Protein AF-A0A951RZ56-F1 (afdb_monomer)

Radius of gyration: 14.54 Å; Cα contacts (8 Å, |Δi|>4): 177; chains: 1; bounding box: 34×22×38 Å

Sequence (106 aa):
MRFDDSYSNAFTLEDAIKPSGFRENIAIGNSGKLLSIEKRAMPVAAEVFQLYSNGYTKETYLFNIDLVGLSGKSLYLDDAYTGSSTQLEAGEAVYTFSVNNDPASK

Structure (mmCIF, N/CA/C/O backbone):
data_AF-A0A951RZ56-F1
#
_entry.id   AF-A0A951RZ56-F1
#
loop_
_atom_site.group_PDB
_atom_site.id
_atom_site.type_symbol
_atom_site.label_atom_id
_atom_site.label_alt_id
_atom_site.label_comp_id
_atom_site.label_asym_id
_atom_site.label_entity_id
_atom_site.label_seq_id
_atom_site.pdbx_PDB_ins_code
_atom_site.Cartn_x
_atom_site.Cartn_y
_atom_site.Cartn_z
_atom_site.occupancy
_atom_site.B_iso_or_equiv
_atom_site.auth_seq_id
_atom_site.auth_comp_id
_atom_site.auth_asym_id
_atom_si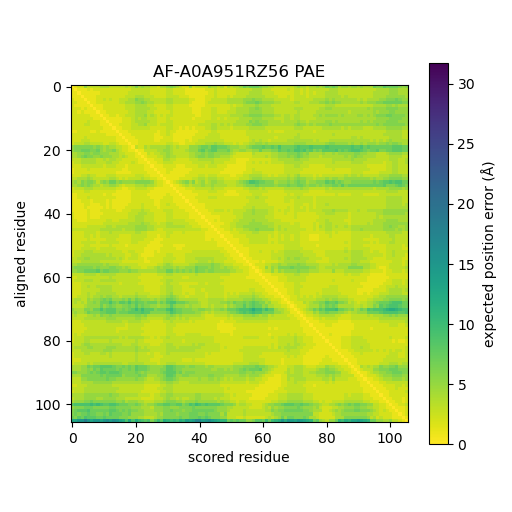te.auth_atom_id
_atom_site.pdbx_PDB_model_num
ATOM 1 N N . MET A 1 1 ? 4.288 3.363 -3.973 1.00 92.56 1 MET A N 1
ATOM 2 C CA . MET A 1 1 ? 5.228 2.499 -4.722 1.00 92.56 1 MET A CA 1
ATOM 3 C C . MET A 1 1 ? 5.498 3.143 -6.070 1.00 92.56 1 MET A C 1
ATOM 5 O O . MET A 1 1 ? 4.625 3.859 -6.547 1.00 92.56 1 MET A O 1
ATOM 9 N N . ARG A 1 2 ? 6.686 2.971 -6.651 1.00 94.25 2 ARG A N 1
ATOM 10 C CA . ARG A 1 2 ? 7.018 3.486 -7.987 1.00 94.25 2 ARG A CA 1
ATOM 11 C C . ARG A 1 2 ? 7.566 2.354 -8.841 1.00 94.25 2 ARG A C 1
ATOM 13 O O . ARG A 1 2 ? 8.412 1.599 -8.367 1.00 94.25 2 ARG A O 1
ATOM 20 N N . PHE A 1 3 ? 7.087 2.273 -10.073 1.00 93.19 3 PHE A N 1
ATOM 21 C CA . PHE A 1 3 ? 7.417 1.200 -10.998 1.00 93.19 3 PHE A CA 1
ATOM 22 C C . PHE A 1 3 ? 8.166 1.744 -12.208 1.00 93.19 3 PHE A C 1
ATOM 24 O O . PHE A 1 3 ? 7.774 2.777 -12.748 1.00 93.19 3 PHE A O 1
ATOM 31 N N . ASP A 1 4 ? 9.224 1.047 -12.607 1.00 93.38 4 ASP A N 1
ATOM 32 C CA . ASP A 1 4 ? 9.967 1.283 -13.847 1.00 93.38 4 ASP A CA 1
ATOM 33 C C . ASP A 1 4 ? 10.789 0.030 -14.178 1.00 93.38 4 ASP A C 1
ATOM 35 O O . ASP A 1 4 ? 11.329 -0.592 -13.266 1.00 93.38 4 ASP A O 1
ATOM 39 N N . ASP A 1 5 ? 10.924 -0.343 -15.452 1.00 92.81 5 ASP A N 1
ATOM 40 C CA . ASP A 1 5 ? 11.701 -1.527 -15.859 1.00 92.81 5 ASP A CA 1
ATOM 41 C C . ASP A 1 5 ? 13.191 -1.448 -15.466 1.00 92.81 5 ASP A C 1
ATOM 43 O O . ASP A 1 5 ? 13.861 -2.476 -15.374 1.00 92.81 5 ASP A O 1
ATOM 47 N N . SER A 1 6 ? 13.719 -0.243 -15.219 1.00 95.31 6 SER A N 1
ATOM 48 C CA . SER A 1 6 ? 15.100 -0.015 -14.770 1.00 95.31 6 SER A CA 1
ATOM 49 C C . SER A 1 6 ? 15.306 -0.131 -13.255 1.00 95.31 6 SER A C 1
ATOM 51 O O . SER A 1 6 ? 16.451 -0.152 -12.794 1.00 95.31 6 SER A O 1
ATOM 53 N N . TYR A 1 7 ? 14.232 -0.198 -12.466 1.00 96.19 7 TYR A N 1
ATOM 54 C CA . TYR A 1 7 ? 14.321 -0.303 -11.011 1.00 96.19 7 TYR A CA 1
ATOM 55 C C . TYR A 1 7 ? 14.593 -1.738 -10.542 1.00 96.19 7 TYR A C 1
ATOM 57 O O . TYR A 1 7 ? 14.395 -2.718 -11.257 1.00 96.19 7 TYR A O 1
ATOM 65 N N . SER A 1 8 ? 15.063 -1.862 -9.301 1.00 94.00 8 SER A N 1
ATOM 66 C CA . SER A 1 8 ? 15.435 -3.138 -8.686 1.00 94.00 8 SER A CA 1
ATOM 67 C C . SER A 1 8 ? 14.362 -3.617 -7.715 1.00 94.00 8 SER A C 1
ATOM 69 O O . SER A 1 8 ? 13.825 -2.826 -6.955 1.00 94.00 8 SER A O 1
ATOM 71 N N . ASN A 1 9 ? 14.098 -4.924 -7.673 1.00 92.81 9 ASN A N 1
ATOM 72 C CA . ASN A 1 9 ? 13.242 -5.516 -6.633 1.00 92.81 9 ASN A CA 1
ATOM 73 C C . ASN A 1 9 ? 13.994 -5.752 -5.306 1.00 92.81 9 ASN A C 1
ATOM 75 O O . ASN A 1 9 ? 13.382 -6.113 -4.299 1.00 92.81 9 ASN A O 1
ATOM 79 N N . ALA A 1 10 ? 15.323 -5.594 -5.299 1.00 93.00 10 ALA A N 1
ATOM 80 C CA . ALA A 1 10 ? 16.125 -5.636 -4.081 1.00 93.00 10 ALA A CA 1
ATOM 81 C C . ALA A 1 10 ? 16.066 -4.290 -3.350 1.00 93.00 10 ALA A C 1
ATOM 83 O O . ALA A 1 10 ? 15.914 -3.252 -3.980 1.00 93.00 10 ALA A O 1
ATOM 84 N N . PHE A 1 11 ? 16.285 -4.302 -2.034 1.00 93.19 11 PHE A N 1
ATOM 85 C CA . PHE A 1 11 ? 16.417 -3.066 -1.263 1.00 93.19 11 PHE A CA 1
ATOM 86 C C . PHE A 1 11 ? 17.650 -2.268 -1.711 1.00 93.19 11 PHE A C 1
ATOM 88 O O . PHE A 1 11 ? 18.776 -2.773 -1.653 1.00 93.19 11 PHE A O 1
ATOM 95 N N . THR A 1 12 ? 17.445 -1.016 -2.114 1.00 93.75 12 THR A N 1
ATOM 96 C CA . THR A 1 12 ? 18.493 -0.103 -2.585 1.00 93.75 12 THR A CA 1
ATOM 97 C C . THR A 1 12 ? 18.477 1.229 -1.833 1.00 93.75 12 THR A C 1
ATOM 99 O O . THR A 1 12 ? 17.612 1.499 -1.004 1.00 93.75 12 THR A O 1
ATOM 102 N N . LEU A 1 13 ? 19.443 2.101 -2.141 1.00 94.31 13 LEU A N 1
ATOM 103 C CA . LEU A 1 13 ? 19.471 3.476 -1.629 1.00 94.31 13 LEU A CA 1
ATOM 104 C C . LEU A 1 13 ? 18.359 4.365 -2.209 1.00 94.31 13 LEU A C 1
ATOM 106 O O . LEU A 1 13 ? 18.184 5.490 -1.749 1.00 94.31 13 LEU A O 1
ATOM 110 N N . GLU A 1 14 ? 17.632 3.892 -3.224 1.00 95.50 14 GLU A N 1
ATOM 111 C CA . GLU A 1 14 ? 16.508 4.623 -3.806 1.00 95.50 14 GLU A CA 1
ATOM 112 C C . GLU A 1 14 ? 15.177 4.359 -3.089 1.00 95.50 14 GLU A C 1
ATOM 114 O O . GLU A 1 14 ? 14.191 5.057 -3.350 1.00 95.50 14 GLU A O 1
ATOM 119 N N . ASP A 1 15 ? 15.166 3.382 -2.180 1.00 96.94 15 ASP A N 1
ATOM 120 C CA . ASP A 1 15 ? 14.052 3.094 -1.289 1.00 96.94 15 ASP A CA 1
ATOM 121 C C . ASP A 1 15 ? 14.118 3.966 -0.033 1.00 96.94 15 ASP A C 1
ATOM 123 O O . ASP A 1 15 ? 15.187 4.363 0.438 1.00 96.94 15 ASP A O 1
ATOM 127 N N . ALA A 1 16 ? 12.957 4.235 0.561 1.00 97.44 16 ALA A N 1
ATOM 128 C CA . ALA A 1 16 ? 12.856 4.989 1.802 1.00 97.44 16 ALA A CA 1
ATOM 129 C C . ALA A 1 16 ? 12.284 4.111 2.914 1.00 97.44 16 ALA A C 1
ATOM 131 O O . ALA A 1 16 ? 11.149 3.638 2.828 1.00 97.44 16 ALA A O 1
ATOM 132 N N . ILE A 1 17 ? 13.052 3.936 3.993 1.00 96.81 17 ILE A N 1
ATOM 133 C CA . ILE A 1 17 ? 12.569 3.299 5.223 1.00 96.81 17 ILE A CA 1
ATOM 134 C C . ILE A 1 17 ? 11.430 4.137 5.805 1.00 96.81 17 ILE A C 1
ATOM 136 O O . ILE A 1 17 ? 11.542 5.360 5.918 1.00 96.81 17 ILE A O 1
ATOM 140 N N . LYS A 1 18 ? 10.346 3.472 6.214 1.00 96.38 18 LYS A N 1
ATOM 141 C CA . LYS A 1 18 ? 9.217 4.115 6.885 1.00 96.38 18 LYS A CA 1
ATOM 142 C C . LYS A 1 18 ? 9.694 4.751 8.199 1.00 96.38 18 LYS A C 1
ATOM 144 O O . LYS A 1 18 ? 10.119 4.020 9.096 1.00 96.38 18 LYS A O 1
ATOM 149 N N . PRO A 1 19 ? 9.570 6.078 8.375 1.00 93.50 19 PRO A N 1
ATOM 150 C CA . PRO A 1 19 ? 9.858 6.693 9.662 1.00 93.50 19 PRO A CA 1
ATOM 151 C C . PRO A 1 19 ? 8.790 6.300 10.688 1.00 93.50 19 PRO A C 1
ATOM 153 O O . PRO A 1 19 ? 7.608 6.142 10.352 1.00 93.50 19 PRO A O 1
ATOM 156 N N . SER A 1 20 ? 9.212 6.142 11.938 1.00 88.69 20 SER A N 1
ATOM 157 C CA . SER A 1 20 ? 8.339 5.847 13.074 1.00 88.69 20 SER A CA 1
ATOM 158 C C . SER A 1 20 ? 7.750 7.127 13.684 1.00 88.69 20 SER A C 1
ATOM 160 O O . SER A 1 20 ? 8.130 8.238 13.321 1.00 88.69 20 SER A O 1
ATOM 162 N N . GLY A 1 21 ? 6.804 6.967 14.615 1.00 89.56 21 GLY A N 1
ATOM 163 C CA . GLY A 1 21 ? 6.276 8.069 15.431 1.00 89.56 21 GLY A CA 1
ATOM 164 C C . GLY A 1 21 ? 4.976 8.705 14.933 1.00 89.56 21 GLY A C 1
ATOM 165 O O . GLY A 1 21 ? 4.468 9.616 15.582 1.00 89.56 21 GLY A O 1
ATOM 166 N N . PHE A 1 22 ? 4.403 8.221 13.830 1.00 91.88 22 PHE A N 1
ATOM 167 C CA . PHE A 1 22 ? 3.053 8.613 13.422 1.00 91.88 22 PHE A CA 1
ATOM 168 C C . PHE A 1 22 ? 2.013 7.796 14.183 1.00 91.88 22 PHE A C 1
ATOM 170 O O . PHE A 1 22 ? 2.254 6.629 14.502 1.00 91.88 22 PHE A O 1
ATOM 177 N N . ARG A 1 23 ? 0.863 8.418 14.464 1.00 92.31 23 ARG A N 1
ATOM 178 C CA . ARG A 1 23 ? -0.268 7.752 15.125 1.00 92.31 23 ARG A CA 1
ATOM 179 C C . ARG A 1 23 ? -0.785 6.616 14.254 1.00 92.31 23 ARG A C 1
ATOM 181 O O . ARG A 1 23 ? -0.752 5.478 14.690 1.00 92.31 23 ARG A O 1
ATOM 188 N N . GLU A 1 24 ? -1.147 6.936 13.019 1.00 93.31 24 GLU A N 1
ATOM 189 C CA . GLU A 1 24 ? -1.547 5.981 11.989 1.00 93.31 24 GLU A CA 1
ATOM 190 C C . GLU A 1 24 ? -0.376 5.758 11.037 1.00 93.31 24 GLU A C 1
ATOM 192 O O . GLU A 1 24 ? 0.332 6.699 10.660 1.00 93.31 24 GLU A O 1
ATOM 197 N N . ASN A 1 25 ? -0.142 4.507 10.659 1.00 94.00 25 ASN A N 1
ATOM 198 C CA . ASN A 1 25 ? 0.939 4.156 9.756 1.00 94.00 25 ASN A CA 1
ATOM 199 C C . ASN A 1 25 ? 0.427 3.272 8.635 1.00 94.00 25 ASN A C 1
ATOM 201 O O . ASN A 1 25 ? -0.324 2.333 8.867 1.00 94.00 25 ASN A O 1
ATOM 205 N N . ILE A 1 26 ? 0.959 3.531 7.447 1.00 94.25 26 ILE A N 1
ATOM 206 C CA . ILE A 1 26 ? 0.965 2.609 6.322 1.00 94.25 26 ILE A CA 1
ATOM 207 C C . ILE A 1 26 ? 2.400 2.486 5.810 1.00 94.25 26 ILE A C 1
ATOM 209 O O . ILE A 1 26 ? 3.166 3.458 5.822 1.00 94.25 26 ILE A O 1
ATOM 213 N N . ALA A 1 27 ? 2.789 1.282 5.424 1.00 96.44 27 ALA A N 1
ATOM 214 C CA . ALA A 1 27 ? 4.096 0.973 4.877 1.00 96.44 27 ALA A CA 1
ATOM 215 C C . ALA A 1 27 ? 4.000 -0.197 3.901 1.00 96.44 27 ALA A C 1
ATOM 217 O O . ALA A 1 27 ? 3.080 -1.009 3.958 1.00 96.44 27 ALA A O 1
ATOM 218 N N . ILE A 1 28 ? 4.997 -0.298 3.038 1.00 96.50 28 ILE A N 1
ATOM 219 C CA . ILE A 1 28 ? 5.188 -1.434 2.149 1.00 96.50 28 ILE A CA 1
ATOM 220 C C . ILE A 1 28 ? 6.135 -2.413 2.843 1.00 96.50 28 ILE A C 1
ATOM 222 O O . ILE A 1 28 ? 7.215 -2.022 3.295 1.00 96.50 28 ILE A O 1
ATOM 226 N N . GLY A 1 29 ? 5.723 -3.672 2.959 1.00 94.62 29 GLY A N 1
ATOM 227 C CA . GLY A 1 29 ? 6.541 -4.753 3.487 1.00 94.62 29 GLY A CA 1
ATOM 228 C C . GLY A 1 29 ? 7.373 -5.392 2.381 1.00 94.62 29 GLY A C 1
ATOM 229 O O . GLY A 1 29 ? 6.824 -6.060 1.510 1.00 94.62 29 GLY A O 1
ATOM 230 N N . ASN A 1 30 ? 8.697 -5.245 2.441 1.00 90.81 30 ASN A N 1
ATOM 231 C CA . ASN A 1 30 ? 9.617 -5.938 1.536 1.00 90.81 30 ASN A CA 1
ATOM 232 C C . ASN A 1 30 ? 10.832 -6.461 2.318 1.00 90.81 30 ASN A C 1
ATOM 234 O O . ASN A 1 30 ? 11.519 -5.701 3.000 1.00 90.81 30 ASN A O 1
ATOM 238 N N . SER A 1 31 ? 11.099 -7.770 2.226 1.00 85.25 31 SER A N 1
ATOM 239 C CA . SER A 1 31 ? 12.317 -8.411 2.751 1.00 85.25 31 SER A CA 1
ATOM 240 C C . SER A 1 31 ? 12.615 -8.087 4.226 1.00 85.25 31 SER A C 1
ATOM 242 O O . SER A 1 31 ? 13.748 -7.789 4.607 1.00 85.25 31 SER A O 1
ATOM 244 N N . GLY A 1 32 ? 11.574 -8.098 5.066 1.00 89.44 32 GLY A N 1
ATOM 245 C CA . GLY A 1 32 ? 11.673 -7.788 6.499 1.00 89.44 32 GLY A CA 1
ATOM 246 C C . GLY A 1 32 ? 11.827 -6.298 6.831 1.00 89.44 32 GLY A C 1
ATOM 247 O O . GLY A 1 32 ? 12.089 -5.956 7.983 1.00 89.44 32 GLY A O 1
ATOM 248 N N . LYS A 1 33 ? 11.674 -5.404 5.848 1.00 94.25 33 LYS A N 1
ATOM 24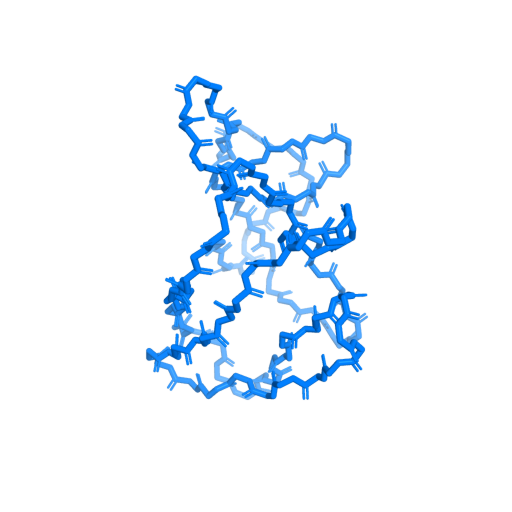9 C CA . LYS A 1 33 ? 11.697 -3.947 6.023 1.00 94.25 33 LYS A CA 1
ATOM 250 C C . LYS A 1 33 ? 10.311 -3.352 5.807 1.00 94.25 33 LYS A C 1
ATOM 252 O O . LYS A 1 33 ? 9.518 -3.871 5.025 1.00 94.25 33 LYS A O 1
ATOM 257 N N . LEU A 1 34 ? 10.063 -2.233 6.484 1.00 96.69 34 LEU A N 1
ATOM 258 C CA . LEU A 1 34 ? 8.908 -1.371 6.253 1.00 96.69 34 LEU A CA 1
ATOM 259 C C . LEU A 1 34 ? 9.369 -0.123 5.501 1.00 96.69 34 LEU A C 1
ATOM 261 O O . LEU A 1 34 ? 10.234 0.610 5.989 1.00 96.69 34 LEU A O 1
ATOM 265 N N . LEU A 1 35 ? 8.797 0.111 4.325 1.00 97.50 35 LEU A N 1
ATOM 266 C CA . LEU A 1 35 ? 9.171 1.194 3.421 1.00 97.50 35 LEU A CA 1
ATOM 267 C C . LEU A 1 35 ? 8.031 2.211 3.292 1.00 97.50 35 LEU A C 1
ATOM 269 O O . LEU A 1 35 ? 6.864 1.834 3.205 1.00 97.50 35 LEU A O 1
ATOM 273 N N . SER A 1 36 ? 8.353 3.504 3.267 1.00 96.56 36 SER A N 1
ATOM 274 C CA . SER A 1 36 ? 7.417 4.559 2.846 1.00 96.56 36 SER A CA 1
ATOM 275 C C . SER A 1 36 ? 7.446 4.762 1.331 1.00 96.56 36 SER A C 1
ATOM 277 O O . SER A 1 36 ? 6.444 5.155 0.737 1.00 96.56 36 SER A O 1
ATOM 279 N N . ILE A 1 37 ? 8.585 4.473 0.699 1.00 96.69 37 ILE A N 1
ATOM 280 C CA . ILE A 1 37 ? 8.760 4.479 -0.751 1.00 96.69 37 ILE A CA 1
ATOM 281 C C . ILE A 1 37 ? 9.541 3.225 -1.120 1.00 96.69 37 ILE A C 1
ATOM 283 O O . ILE A 1 37 ? 10.629 3.000 -0.600 1.00 96.69 37 ILE A O 1
ATOM 287 N N . GLU A 1 38 ? 8.978 2.445 -2.031 1.00 97.12 38 GLU A N 1
ATOM 288 C CA . GLU A 1 38 ? 9.665 1.365 -2.730 1.00 97.12 38 GLU A CA 1
ATOM 289 C C . GLU A 1 38 ? 9.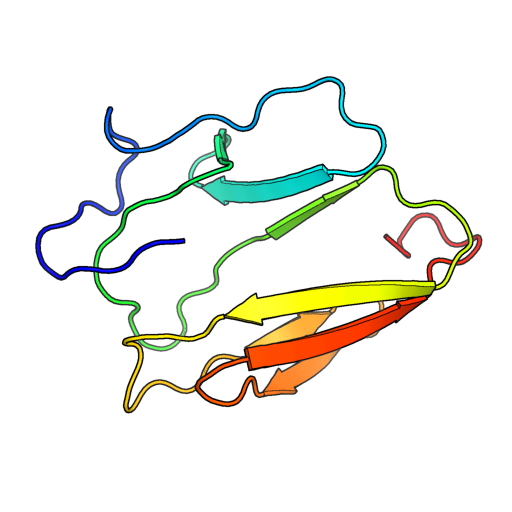704 1.728 -4.214 1.00 97.12 38 GLU A C 1
ATOM 291 O O . GLU A 1 38 ? 8.658 2.081 -4.788 1.00 97.12 38 GLU A O 1
ATOM 296 N N . LYS A 1 39 ? 10.896 1.667 -4.808 1.00 95.94 39 LYS A N 1
ATOM 297 C CA . LYS A 1 39 ? 11.089 1.724 -6.255 1.00 95.94 39 LYS A CA 1
ATOM 298 C C . LYS A 1 39 ? 11.451 0.340 -6.753 1.00 95.94 39 LYS A C 1
ATOM 300 O O . LYS A 1 39 ? 12.414 -0.244 -6.276 1.00 95.94 39 LYS A O 1
ATOM 305 N N . ARG A 1 40 ? 10.704 -0.169 -7.723 1.00 95.00 40 ARG A N 1
ATOM 306 C CA . ARG A 1 40 ? 10.853 -1.556 -8.159 1.00 95.00 40 ARG A CA 1
ATOM 307 C C . ARG A 1 40 ? 10.512 -1.764 -9.625 1.00 95.00 40 ARG A C 1
ATOM 309 O O . ARG A 1 40 ? 9.883 -0.901 -10.239 1.00 95.00 40 ARG A O 1
ATOM 316 N N . ALA A 1 41 ? 10.923 -2.910 -10.161 1.00 95.19 41 ALA A N 1
ATOM 317 C CA . ALA A 1 41 ? 10.593 -3.303 -11.524 1.00 95.19 41 ALA A CA 1
ATOM 318 C C . ALA A 1 41 ? 9.073 -3.410 -11.717 1.00 95.19 41 ALA A C 1
ATOM 320 O O . ALA A 1 41 ? 8.333 -3.591 -10.743 1.00 95.19 41 ALA A O 1
ATOM 321 N N . MET A 1 42 ? 8.610 -3.319 -12.969 1.00 94.19 42 MET A N 1
ATOM 322 C CA . MET A 1 42 ? 7.193 -3.485 -13.308 1.00 94.19 42 MET A CA 1
ATOM 323 C C . MET A 1 42 ? 6.616 -4.782 -12.715 1.00 94.19 42 MET A C 1
ATOM 325 O O . MET A 1 42 ? 7.288 -5.817 -12.730 1.00 94.19 42 MET A O 1
ATOM 329 N N . PRO A 1 43 ? 5.367 -4.751 -12.212 1.00 94.00 43 PRO A N 1
ATOM 330 C CA . PRO A 1 43 ? 4.782 -5.894 -11.531 1.00 94.00 43 PRO A CA 1
ATOM 331 C C . PRO A 1 43 ? 4.532 -7.046 -12.506 1.00 94.00 43 PRO A C 1
ATOM 333 O O . PRO A 1 43 ? 4.091 -6.839 -13.648 1.00 94.00 43 PRO A O 1
ATOM 336 N N . VAL A 1 44 ? 4.762 -8.271 -12.037 1.00 93.75 44 VAL A N 1
ATOM 337 C CA . VAL A 1 44 ? 4.470 -9.496 -12.795 1.00 93.75 44 VAL A CA 1
ATOM 338 C C . VAL A 1 44 ? 3.149 -10.126 -12.352 1.00 93.75 44 VAL A C 1
ATOM 340 O O . VAL A 1 44 ? 2.589 -9.795 -11.309 1.00 93.75 44 VAL A O 1
ATOM 343 N N . ALA A 1 45 ? 2.602 -11.021 -13.176 1.00 93.75 45 ALA A N 1
ATOM 344 C CA . ALA A 1 45 ? 1.350 -11.700 -12.853 1.00 93.75 45 ALA A CA 1
ATOM 345 C C . ALA A 1 45 ? 1.475 -12.514 -11.552 1.00 93.75 45 ALA A C 1
ATOM 347 O O . ALA A 1 45 ? 2.494 -13.165 -11.326 1.00 93.75 45 ALA A O 1
ATOM 348 N N . ALA A 1 46 ? 0.410 -12.495 -10.744 1.00 93.44 46 ALA A N 1
ATOM 349 C CA . ALA A 1 46 ? 0.315 -13.162 -9.440 1.00 93.44 46 ALA A C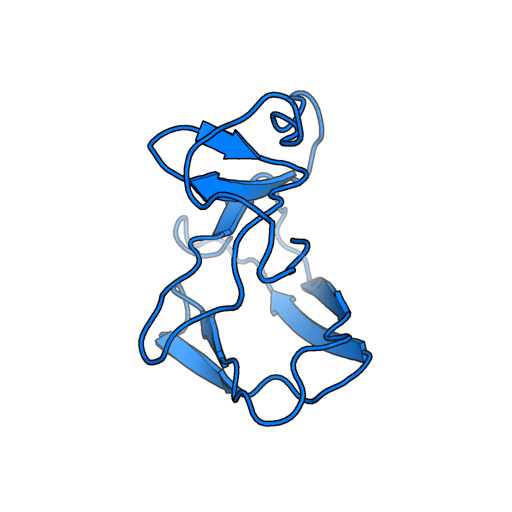A 1
ATOM 350 C C . ALA A 1 46 ? 1.324 -12.683 -8.374 1.00 93.44 46 ALA A C 1
ATOM 352 O O . ALA A 1 46 ? 1.516 -13.350 -7.358 1.00 93.44 46 ALA A O 1
ATOM 353 N N . GLU A 1 47 ? 1.953 -11.526 -8.580 1.00 94.94 47 GLU A N 1
ATOM 354 C CA . GLU A 1 47 ? 2.775 -10.891 -7.558 1.00 94.94 47 GLU A CA 1
ATOM 355 C C . GLU A 1 47 ? 1.915 -10.244 -6.464 1.00 94.94 47 GLU A C 1
ATOM 357 O O . GLU A 1 47 ? 0.900 -9.609 -6.752 1.00 94.94 47 GLU A O 1
ATOM 362 N N . VAL A 1 48 ? 2.341 -10.391 -5.205 1.00 94.19 48 VAL A N 1
ATOM 363 C CA . VAL A 1 48 ? 1.649 -9.846 -4.030 1.00 94.19 48 VAL A CA 1
ATOM 364 C C . VAL A 1 48 ? 2.520 -8.789 -3.363 1.00 94.19 48 VAL A C 1
ATOM 366 O O . VAL A 1 48 ? 3.669 -9.048 -3.001 1.00 94.19 48 VAL A O 1
ATOM 369 N N . PHE A 1 49 ? 1.945 -7.607 -3.148 1.00 93.88 49 PHE A N 1
ATOM 370 C CA . PHE A 1 49 ? 2.588 -6.499 -2.445 1.00 93.88 49 PHE A CA 1
ATOM 371 C C . PHE A 1 49 ? 2.026 -6.404 -1.032 1.00 93.88 49 PHE A C 1
ATOM 373 O O . PHE A 1 49 ? 0.906 -5.937 -0.829 1.00 93.88 49 PHE A O 1
ATOM 380 N N . GLN A 1 50 ? 2.799 -6.842 -0.038 1.00 94.50 50 GLN A N 1
ATOM 381 C CA . GLN A 1 50 ? 2.337 -6.782 1.342 1.00 94.50 50 GLN A CA 1
ATOM 382 C C . GLN A 1 50 ? 2.305 -5.330 1.824 1.00 94.50 50 GLN A C 1
ATOM 384 O O . GLN A 1 50 ? 3.335 -4.656 1.879 1.00 94.50 50 GLN A O 1
ATOM 389 N N . LEU A 1 51 ? 1.132 -4.870 2.247 1.00 95.00 51 LEU A N 1
ATOM 390 C CA . LEU A 1 51 ? 0.996 -3.629 2.998 1.00 95.00 51 LEU A CA 1
ATOM 391 C C . LEU A 1 51 ? 1.012 -3.933 4.496 1.00 95.00 51 LEU A C 1
ATOM 393 O O . LEU A 1 51 ? 0.472 -4.940 4.958 1.00 95.00 51 LEU A O 1
ATOM 397 N N . TYR A 1 52 ? 1.671 -3.065 5.251 1.00 93.88 52 TYR A N 1
ATOM 398 C CA . TYR A 1 52 ? 1.623 -3.028 6.701 1.00 93.88 52 TYR A CA 1
ATOM 399 C C . TYR A 1 52 ? 0.892 -1.765 7.118 1.00 93.88 52 TYR A C 1
ATOM 401 O O . TYR A 1 52 ? 1.284 -0.667 6.717 1.00 93.88 52 TYR A O 1
ATOM 409 N N . SER A 1 53 ? -0.111 -1.914 7.969 1.00 92.50 53 SER A N 1
ATOM 410 C CA . SER A 1 53 ? -0.827 -0.797 8.557 1.00 92.50 53 SER A CA 1
ATOM 411 C C . SER A 1 53 ? -1.008 -0.992 10.059 1.00 92.50 53 SER A C 1
ATOM 413 O O . SER A 1 53 ? -1.080 -2.121 10.557 1.00 92.50 53 SER A O 1
ATOM 415 N N . ASN A 1 54 ? -0.988 0.109 10.811 1.00 92.19 54 ASN A N 1
ATOM 416 C CA . ASN A 1 54 ? -1.277 0.089 12.240 1.00 92.19 54 ASN A CA 1
ATOM 417 C C . ASN A 1 54 ? -1.747 1.455 12.754 1.00 92.19 54 ASN A C 1
ATOM 419 O O . ASN A 1 54 ? -1.641 2.475 12.072 1.00 92.19 54 ASN A O 1
ATOM 423 N N . GLY A 1 55 ? -2.194 1.460 14.011 1.00 92.88 55 GLY A N 1
ATOM 424 C CA . GLY A 1 55 ? -2.435 2.692 14.758 1.00 92.88 55 GLY A CA 1
ATOM 425 C C . GLY A 1 55 ? -3.770 3.376 14.471 1.00 92.88 55 GLY A C 1
ATOM 426 O O . GLY A 1 55 ? -3.999 4.477 14.9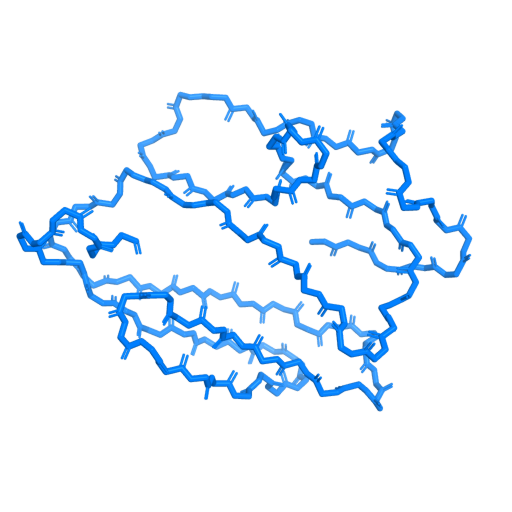66 1.00 92.88 55 GLY A O 1
ATOM 427 N N . TYR A 1 56 ? -4.653 2.716 13.722 1.00 94.38 56 TYR A N 1
ATOM 428 C CA . TYR A 1 56 ? -6.036 3.142 13.541 1.00 94.38 56 TYR A CA 1
ATOM 429 C C . TYR A 1 56 ? -6.843 3.023 14.838 1.00 94.38 56 TYR A C 1
ATOM 431 O O . TYR A 1 56 ? -6.615 2.130 15.661 1.00 94.38 56 TYR A O 1
ATOM 439 N N . THR A 1 57 ? -7.797 3.931 15.016 1.00 93.94 57 THR A N 1
ATOM 440 C CA . THR A 1 57 ? -8.775 3.926 16.109 1.00 93.94 57 THR A CA 1
ATOM 441 C C . THR A 1 57 ? -10.109 3.368 15.622 1.00 93.94 57 THR A C 1
ATOM 443 O O . THR A 1 57 ? -10.262 3.030 14.454 1.00 93.94 57 THR A O 1
ATOM 446 N N . LYS A 1 58 ? -11.094 3.242 16.519 1.00 92.75 58 LYS A N 1
ATOM 447 C CA . LYS A 1 58 ? -12.441 2.755 16.192 1.00 92.75 58 LYS A CA 1
ATOM 448 C C . LYS A 1 58 ? -13.237 3.786 15.379 1.00 92.75 58 LYS A C 1
ATOM 450 O O . LYS A 1 58 ? -14.164 4.416 15.890 1.00 92.75 58 LYS A O 1
ATOM 455 N N . GLU A 1 59 ? -12.842 3.970 14.130 1.00 95.69 59 GLU A N 1
ATOM 456 C CA . GLU A 1 59 ? -13.336 4.992 13.212 1.00 95.69 59 GLU A CA 1
ATOM 457 C C . GLU A 1 59 ? -13.424 4.436 11.782 1.00 95.69 59 GLU A C 1
ATOM 459 O O . GLU A 1 59 ? -13.117 3.271 11.518 1.00 95.69 59 GLU A O 1
ATOM 464 N N . THR A 1 60 ? -13.914 5.262 10.857 1.00 96.69 60 THR A N 1
ATOM 465 C CA . THR A 1 60 ? -13.938 4.948 9.423 1.00 96.69 60 THR A CA 1
ATOM 466 C C . THR A 1 60 ? -12.849 5.735 8.719 1.00 96.69 60 THR A C 1
ATOM 468 O O . THR A 1 60 ? -12.724 6.941 8.921 1.00 96.69 60 THR A O 1
ATOM 471 N N . TYR A 1 61 ? -12.099 5.042 7.875 1.00 96.19 61 TYR A N 1
ATOM 472 C CA . TYR A 1 61 ? -10.942 5.551 7.165 1.00 96.19 61 TYR A CA 1
ATOM 473 C C . TYR A 1 61 ? -11.140 5.453 5.657 1.00 96.19 61 TYR A C 1
ATOM 475 O O . TYR A 1 61 ? -11.872 4.597 5.155 1.00 96.19 61 TYR A O 1
ATOM 483 N N . LEU A 1 62 ? -10.445 6.337 4.945 1.00 95.62 62 LEU A N 1
ATOM 484 C CA . LEU A 1 62 ? -10.315 6.309 3.496 1.00 95.62 62 LEU A CA 1
ATOM 485 C C . LEU A 1 62 ? -8.865 5.985 3.154 1.00 95.62 62 LEU A C 1
ATOM 487 O O . LEU A 1 62 ? -7.947 6.670 3.609 1.00 95.62 62 LEU A O 1
ATOM 491 N N . PHE A 1 63 ? -8.666 4.960 2.338 1.00 94.75 63 PHE A N 1
ATOM 492 C CA . PHE A 1 63 ? -7.391 4.680 1.710 1.00 94.75 63 PHE A CA 1
ATOM 493 C C . PHE A 1 63 ? -7.447 5.124 0.250 1.00 94.75 63 PHE A C 1
ATOM 495 O O . PHE A 1 63 ? -8.097 4.492 -0.580 1.00 94.75 63 PHE A O 1
ATOM 502 N N . ASN A 1 64 ? -6.766 6.232 -0.037 1.00 94.62 64 ASN A N 1
ATOM 503 C CA . ASN A 1 64 ? -6.638 6.768 -1.386 1.00 94.62 64 ASN A CA 1
ATOM 504 C C . ASN A 1 64 ? -5.415 6.151 -2.066 1.00 94.62 64 ASN A C 1
ATOM 506 O O . ASN A 1 64 ? -4.307 6.181 -1.519 1.00 94.62 64 ASN A O 1
ATOM 510 N N . ILE A 1 65 ? -5.625 5.599 -3.254 1.00 93.38 65 ILE A N 1
ATOM 511 C CA . ILE A 1 65 ? -4.615 4.907 -4.043 1.00 93.38 65 ILE A CA 1
ATOM 512 C C . ILE A 1 65 ? -4.589 5.534 -5.431 1.00 93.38 65 ILE A C 1
ATOM 514 O O . ILE A 1 65 ? -5.571 5.470 -6.164 1.00 93.38 65 ILE A O 1
ATOM 518 N N . ASP A 1 66 ? -3.436 6.077 -5.810 1.00 93.19 66 ASP A N 1
ATOM 519 C CA . ASP A 1 66 ? -3.202 6.581 -7.160 1.00 93.19 66 ASP A CA 1
ATOM 520 C C . ASP A 1 66 ? -2.517 5.509 -8.011 1.00 93.19 66 ASP A C 1
ATOM 522 O O . ASP A 1 66 ? -1.319 5.234 -7.871 1.00 93.19 66 ASP A O 1
ATOM 526 N N . LEU A 1 67 ? -3.276 4.902 -8.921 1.00 91.31 67 LEU A N 1
ATOM 527 C CA . LEU A 1 67 ? -2.792 3.911 -9.875 1.00 91.31 67 LEU A CA 1
ATOM 528 C C . LEU A 1 67 ? -2.476 4.559 -11.218 1.00 91.31 67 LEU A C 1
ATOM 530 O O . LEU A 1 67 ? -3.301 4.617 -12.131 1.00 91.31 67 LEU A O 1
ATOM 534 N N . VAL A 1 68 ? -1.233 5.016 -11.348 1.00 89.62 68 VAL A N 1
ATOM 535 C CA . VAL A 1 68 ? -0.714 5.649 -12.565 1.00 89.62 68 VAL A CA 1
ATOM 536 C C . VAL A 1 68 ? 0.377 4.778 -13.185 1.00 89.62 68 VAL A C 1
ATOM 538 O O . VAL A 1 68 ? 1.242 4.259 -12.485 1.00 89.62 68 VAL A O 1
ATOM 541 N N . GLY A 1 69 ? 0.357 4.630 -14.513 1.00 83.50 69 GLY A N 1
ATOM 542 C CA . GLY A 1 69 ? 1.428 3.950 -15.257 1.00 83.50 69 GLY A CA 1
ATOM 543 C C . GLY A 1 69 ? 1.366 2.417 -15.260 1.00 83.50 69 GLY A C 1
ATOM 544 O O . GLY A 1 69 ? 2.302 1.779 -15.725 1.00 83.50 69 GLY A O 1
ATOM 545 N N . LEU A 1 70 ? 0.266 1.817 -14.793 1.00 86.00 70 LEU A N 1
ATOM 546 C CA . LEU A 1 70 ? 0.063 0.359 -14.744 1.00 86.00 70 LEU A CA 1
ATOM 547 C C . LEU A 1 70 ? -0.949 -0.140 -15.791 1.00 86.00 70 LEU A C 1
ATOM 549 O O . LEU A 1 70 ? -1.666 -1.115 -15.580 1.00 86.00 70 LEU A O 1
ATOM 553 N N . SER A 1 71 ? -1.016 0.532 -16.941 1.00 82.50 71 SER A N 1
ATOM 554 C CA . SER A 1 71 ? -1.939 0.203 -18.031 1.00 82.50 71 SER A CA 1
ATOM 555 C C . SER A 1 71 ? -1.823 -1.268 -18.456 1.00 82.50 71 SER A C 1
ATOM 557 O O . SER A 1 71 ? -0.727 -1.779 -18.692 1.00 82.50 71 SER A O 1
ATOM 559 N N . GLY A 1 72 ? -2.961 -1.957 -18.574 1.00 85.50 72 GLY A N 1
ATOM 560 C CA . GLY A 1 72 ? -3.008 -3.379 -18.937 1.00 85.50 72 GLY A CA 1
ATOM 561 C C . GLY A 1 72 ? -2.635 -4.346 -17.805 1.00 85.50 72 GLY A C 1
ATOM 562 O O . GLY A 1 72 ? -2.449 -5.535 -18.065 1.00 85.50 72 GLY A O 1
ATOM 563 N N . LYS A 1 73 ? -2.510 -3.865 -16.562 1.00 89.06 73 LYS A N 1
ATOM 564 C CA . LYS A 1 73 ? -2.406 -4.688 -15.352 1.00 89.06 73 LYS A CA 1
ATOM 565 C C . LYS A 1 73 ? -3.696 -4.551 -14.543 1.00 89.06 73 LYS A C 1
ATOM 567 O O . LYS A 1 73 ? -4.193 -3.444 -14.366 1.00 89.06 73 LYS A O 1
ATOM 572 N N . SER A 1 74 ? -4.205 -5.667 -14.034 1.00 92.12 74 SER A N 1
ATOM 573 C CA . SER A 1 74 ? -5.286 -5.676 -13.046 1.00 92.12 74 SER A CA 1
ATOM 574 C C . SER A 1 74 ? -4.666 -5.806 -11.663 1.00 92.12 74 SER A C 1
ATOM 576 O O . SER A 1 74 ? -3.967 -6.784 -11.397 1.00 92.12 74 SER A O 1
ATOM 578 N N . LEU A 1 75 ? -4.895 -4.811 -10.808 1.00 93.88 75 LEU A N 1
ATOM 579 C CA . LEU A 1 75 ? -4.501 -4.854 -9.405 1.00 93.88 75 LEU A CA 1
ATOM 580 C C . LEU A 1 75 ? -5.737 -5.046 -8.538 1.00 93.88 75 LEU A C 1
ATOM 582 O O . LEU A 1 75 ? -6.812 -4.531 -8.842 1.00 93.88 75 LEU A O 1
ATOM 586 N N . TYR A 1 76 ? -5.550 -5.776 -7.448 1.00 95.75 76 TYR A N 1
ATOM 587 C CA . TYR A 1 76 ? -6.580 -6.048 -6.463 1.00 95.75 76 TYR A CA 1
ATOM 588 C C . TYR A 1 76 ? -6.059 -5.633 -5.090 1.00 95.75 76 TYR A C 1
ATOM 590 O O . TYR A 1 76 ? -4.892 -5.865 -4.765 1.00 95.75 76 TYR A O 1
ATOM 598 N N . LEU A 1 77 ? -6.916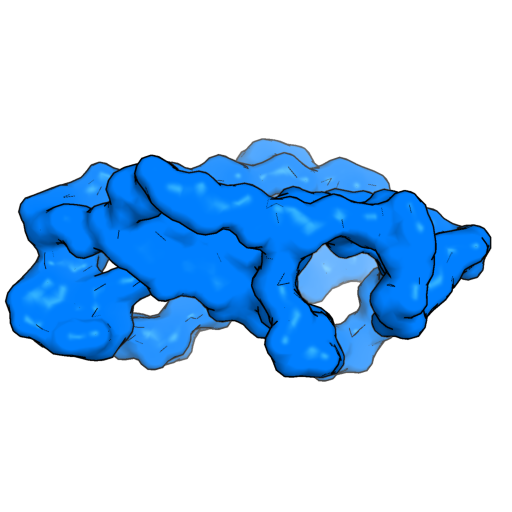 -4.984 -4.307 1.00 95.94 77 LEU A N 1
ATOM 599 C CA . LEU A 1 77 ? -6.705 -4.762 -2.887 1.00 95.94 77 LEU A CA 1
ATOM 600 C C . LEU A 1 77 ? -7.393 -5.89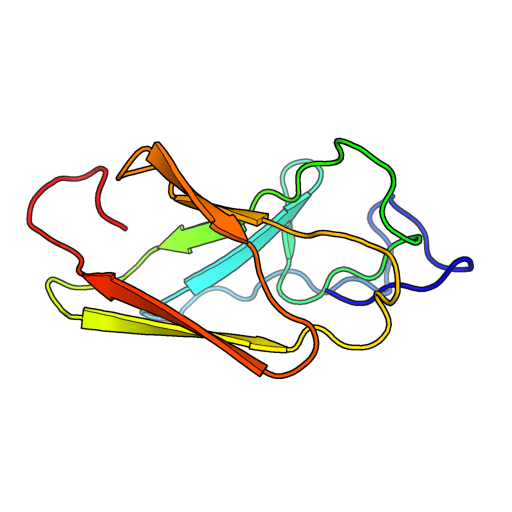2 -2.126 1.00 95.94 77 LEU A C 1
ATOM 602 O O . LEU A 1 77 ? -8.624 -5.962 -2.095 1.00 95.94 77 LEU A O 1
ATOM 606 N N . ASP A 1 78 ? -6.581 -6.749 -1.520 1.00 96.69 78 ASP A N 1
ATOM 607 C CA . ASP A 1 78 ? -7.050 -7.842 -0.679 1.00 96.69 78 ASP A CA 1
ATOM 608 C C . ASP A 1 78 ? -7.110 -7.384 0.783 1.00 96.69 78 ASP A C 1
ATOM 610 O O . ASP A 1 78 ? -6.094 -7.054 1.402 1.00 96.69 78 ASP A O 1
ATOM 614 N N . ASP A 1 79 ? -8.316 -7.365 1.340 1.00 95.88 79 ASP A N 1
ATOM 615 C CA . ASP A 1 79 ? -8.568 -7.046 2.740 1.00 95.88 79 ASP A CA 1
ATOM 616 C C . ASP A 1 79 ? -8.461 -8.325 3.577 1.00 95.88 79 ASP A C 1
ATOM 618 O O . ASP A 1 79 ? -9.315 -9.213 3.524 1.00 95.88 79 ASP A O 1
ATOM 622 N N . ALA A 1 80 ? -7.398 -8.418 4.375 1.00 93.56 80 ALA A N 1
ATOM 623 C CA . ALA A 1 80 ? -7.126 -9.590 5.199 1.00 93.56 80 ALA A CA 1
ATOM 624 C C . ALA A 1 80 ? -8.125 -9.788 6.354 1.00 93.56 80 ALA A C 1
ATOM 626 O O . ALA A 1 80 ? -8.210 -10.895 6.887 1.00 93.56 80 ALA A O 1
ATOM 627 N N . TYR A 1 81 ? -8.857 -8.747 6.764 1.00 94.88 81 TYR A N 1
ATOM 628 C CA . TYR A 1 81 ? -9.848 -8.836 7.834 1.00 94.88 81 TYR A CA 1
ATOM 629 C C . TYR A 1 81 ? -11.185 -9.367 7.314 1.00 94.88 81 TYR A C 1
ATOM 631 O O . TYR A 1 81 ? -11.763 -10.281 7.902 1.00 94.88 81 TYR A O 1
ATOM 639 N N . THR A 1 82 ? -11.674 -8.814 6.202 1.00 95.12 82 THR A N 1
ATOM 640 C CA . THR A 1 82 ? -12.967 -9.214 5.621 1.00 95.12 82 THR A CA 1
ATOM 641 C C . THR A 1 82 ? -12.858 -10.389 4.650 1.00 95.12 82 THR A C 1
ATOM 643 O O . THR A 1 82 ? -13.861 -11.044 4.367 1.00 95.12 82 THR A O 1
ATOM 646 N N . GLY A 1 83 ? -11.658 -10.663 4.131 1.00 95.81 83 GLY A N 1
ATOM 647 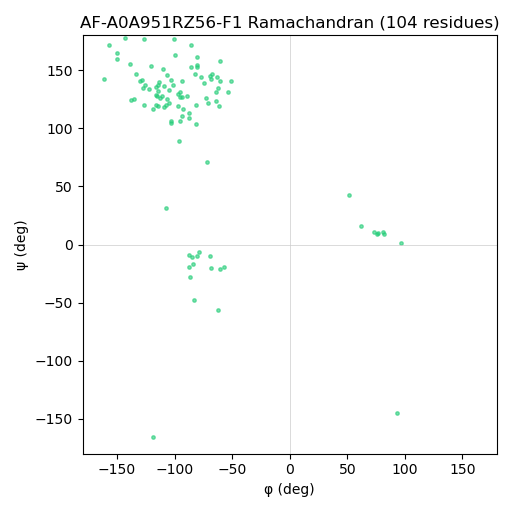C CA . GLY A 1 83 ? -11.424 -11.624 3.052 1.00 95.81 83 GLY A CA 1
ATOM 648 C C . GLY A 1 83 ? -11.897 -11.132 1.680 1.00 95.81 83 GLY A C 1
ATOM 649 O O . GLY A 1 83 ? -11.972 -11.927 0.743 1.00 95.81 83 GLY A O 1
ATOM 650 N N . SER A 1 84 ? -12.255 -9.850 1.559 1.00 95.69 84 SER A N 1
ATOM 651 C CA . SER A 1 84 ? -12.695 -9.246 0.302 1.00 95.69 84 SER A CA 1
ATOM 652 C C . SER A 1 84 ? -11.510 -8.953 -0.617 1.00 95.69 84 SER A C 1
ATOM 654 O O . SER A 1 84 ? -10.452 -8.533 -0.155 1.00 95.69 84 SER A O 1
ATOM 656 N N . SER A 1 85 ? -11.716 -9.110 -1.924 1.00 96.94 85 SER A N 1
ATOM 657 C CA . SER A 1 85 ? -10.773 -8.690 -2.960 1.00 96.94 85 SER A CA 1
ATOM 658 C C . SER A 1 85 ? -11.448 -7.646 -3.840 1.00 96.94 85 SER A C 1
ATOM 660 O O . SER A 1 85 ? -12.468 -7.918 -4.478 1.00 96.94 85 SER A O 1
ATOM 662 N N . THR A 1 86 ? -10.907 -6.430 -3.836 1.00 95.69 86 THR A N 1
ATOM 663 C CA . THR A 1 86 ? -11.469 -5.290 -4.566 1.00 95.69 86 THR A CA 1
ATOM 664 C C . THR A 1 86 ? -10.567 -4.953 -5.738 1.00 95.69 86 THR A C 1
ATOM 666 O O . THR A 1 86 ? -9.412 -4.585 -5.537 1.00 95.69 86 THR A O 1
ATOM 669 N N . GLN A 1 87 ? -11.078 -5.057 -6.965 1.00 94.94 87 GLN A N 1
ATOM 670 C CA . GLN A 1 87 ? -10.332 -4.598 -8.134 1.00 94.94 87 GLN A CA 1
ATOM 671 C C . GLN A 1 87 ? -10.134 -3.084 -8.053 1.00 94.94 87 GLN A C 1
ATOM 673 O O . GLN A 1 87 ? -11.081 -2.338 -7.807 1.00 94.94 87 GLN A O 1
ATOM 678 N N . LEU A 1 88 ? -8.901 -2.641 -8.266 1.00 93.44 88 LEU A N 1
ATOM 679 C CA . LEU A 1 88 ? -8.569 -1.231 -8.312 1.00 93.44 88 LEU A CA 1
ATOM 680 C C . LEU A 1 88 ? -8.574 -0.750 -9.765 1.00 93.44 88 LEU A C 1
ATOM 682 O O . LEU A 1 88 ? -7.908 -1.326 -10.629 1.00 93.44 88 LEU A O 1
ATOM 686 N N . GLU A 1 89 ? -9.325 0.314 -10.021 1.00 88.69 89 GLU A N 1
ATOM 687 C CA . GLU A 1 89 ? -9.381 0.957 -11.330 1.00 88.69 89 GLU A CA 1
ATOM 688 C C . GLU A 1 89 ? -8.185 1.893 -11.536 1.00 88.69 89 GLU A C 1
ATOM 690 O O . GLU A 1 89 ? -7.610 2.421 -10.584 1.00 88.69 89 GLU A O 1
ATOM 695 N N . ALA A 1 90 ? -7.796 2.107 -12.794 1.00 89.69 90 ALA A N 1
ATOM 696 C CA . ALA A 1 90 ? -6.729 3.050 -13.118 1.00 89.69 90 ALA A CA 1
ATOM 697 C C . ALA A 1 90 ? -7.116 4.487 -12.721 1.00 89.69 90 ALA A C 1
ATOM 699 O O . ALA A 1 90 ? -8.261 4.903 -12.899 1.00 89.69 90 ALA A O 1
ATOM 700 N N . GLY A 1 91 ? -6.137 5.268 -12.261 1.00 89.31 91 GLY A N 1
ATOM 701 C CA . GLY A 1 91 ? -6.361 6.605 -11.713 1.00 89.31 91 GLY A CA 1
ATOM 702 C C . GLY A 1 91 ? -6.533 6.588 -10.195 1.00 89.31 91 GLY A C 1
ATOM 703 O O . GLY A 1 91 ? -5.861 5.823 -9.508 1.00 89.31 91 GLY A O 1
ATOM 704 N N . GLU A 1 92 ? -7.384 7.472 -9.679 1.00 90.00 92 GLU A N 1
ATOM 705 C CA . GLU A 1 92 ? -7.663 7.575 -8.245 1.00 90.00 92 GLU A CA 1
ATOM 706 C C . GLU A 1 92 ? -8.696 6.517 -7.834 1.00 90.00 92 GLU A C 1
ATOM 708 O O . GLU A 1 92 ? -9.829 6.507 -8.320 1.00 90.00 92 GLU A O 1
ATOM 713 N N . ALA A 1 93 ? -8.302 5.632 -6.922 1.00 91.44 93 ALA A N 1
ATOM 714 C CA . ALA A 1 93 ? -9.172 4.660 -6.280 1.00 91.44 93 ALA A CA 1
ATOM 715 C C . ALA A 1 93 ? -9.278 4.975 -4.785 1.00 91.44 93 ALA A C 1
ATOM 717 O O . ALA A 1 93 ? -8.273 5.170 -4.102 1.00 91.44 93 ALA A O 1
ATOM 718 N N . VAL A 1 94 ? -10.505 4.993 -4.265 1.00 94.56 94 VAL A N 1
ATOM 719 C CA . VAL A 1 94 ? -10.780 5.227 -2.844 1.00 94.56 94 VAL A CA 1
ATOM 720 C C . VAL A 1 94 ? -11.372 3.961 -2.244 1.00 94.56 94 VAL A C 1
ATOM 722 O O . VAL A 1 94 ? -12.438 3.512 -2.663 1.00 94.56 94 VAL A O 1
ATOM 725 N N . TYR A 1 95 ? -10.689 3.397 -1.249 1.00 94.50 95 TYR A N 1
ATOM 726 C CA . TYR A 1 95 ? -11.175 2.263 -0.470 1.00 94.50 95 TYR A CA 1
ATOM 727 C C . TYR A 1 95 ? -11.581 2.714 0.933 1.00 94.50 95 TYR A C 1
ATOM 729 O O . TYR A 1 95 ? -10.761 3.228 1.693 1.00 94.50 95 TYR A O 1
ATOM 737 N N . THR A 1 96 ? -12.848 2.515 1.285 1.00 95.81 96 THR A N 1
ATOM 738 C CA . THR A 1 96 ? -13.377 2.852 2.612 1.00 95.81 96 THR A CA 1
ATOM 739 C C . THR A 1 96 ? -13.381 1.617 3.496 1.00 95.81 96 THR A C 1
ATOM 741 O O . THR A 1 96 ? -13.947 0.594 3.117 1.00 95.81 96 THR A O 1
ATOM 744 N N . PHE A 1 97 ? -12.831 1.731 4.703 1.00 94.75 97 PHE A N 1
ATOM 745 C CA . PHE A 1 97 ? -12.866 0.662 5.699 1.00 94.75 97 PHE A CA 1
ATOM 746 C C . PHE A 1 97 ? -13.151 1.213 7.096 1.00 94.75 97 PHE A C 1
ATOM 748 O O . PHE A 1 97 ? -12.894 2.381 7.388 1.00 94.75 97 PHE A O 1
ATOM 755 N N . SER A 1 98 ? -13.696 0.369 7.969 1.00 95.81 98 SER A N 1
ATOM 756 C CA . SER A 1 98 ? -13.994 0.730 9.356 1.00 95.81 98 SER A CA 1
ATOM 757 C C . SER A 1 98 ? -13.265 -0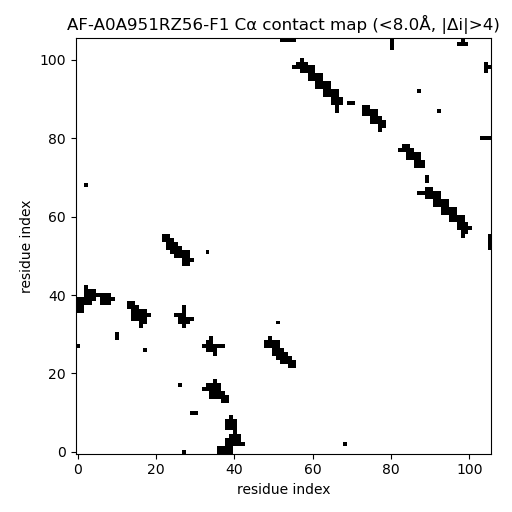.202 10.306 1.00 95.81 98 SER A C 1
ATOM 759 O O . SER A 1 98 ? -13.315 -1.423 10.151 1.00 95.81 98 SER A O 1
ATOM 761 N N . VAL A 1 99 ? -12.640 0.381 11.323 1.00 95.88 99 VAL A N 1
ATOM 762 C CA . VAL A 1 99 ? -11.938 -0.355 12.370 1.00 95.88 99 VAL A CA 1
ATOM 763 C C . VAL A 1 99 ? -12.862 -0.541 13.568 1.00 95.88 99 VAL A C 1
ATOM 765 O O . VAL A 1 99 ? -13.525 0.394 14.026 1.00 95.88 99 VAL A O 1
ATOM 768 N N . ASN A 1 100 ? -12.949 -1.774 14.063 1.00 94.88 100 ASN A N 1
ATOM 769 C CA . ASN A 1 100 ? -13.813 -2.141 15.182 1.00 94.88 100 ASN A CA 1
ATOM 770 C C . ASN A 1 100 ? -13.005 -2.686 16.380 1.00 94.88 100 ASN A C 1
ATOM 772 O O . ASN A 1 100 ? -11.809 -2.449 16.490 1.00 94.88 100 ASN A O 1
ATOM 776 N N . ASN A 1 101 ? -13.667 -3.331 17.347 1.00 92.50 101 ASN A N 1
ATOM 777 C CA . ASN A 1 101 ? -13.006 -3.816 18.567 1.00 92.50 101 ASN A CA 1
ATOM 778 C C . ASN A 1 101 ? -12.215 -5.126 18.366 1.00 92.50 101 ASN A C 1
ATOM 780 O O . ASN A 1 101 ? -11.576 -5.596 19.306 1.00 92.50 101 ASN A O 1
ATOM 784 N N . ASP A 1 102 ? -12.301 -5.744 17.192 1.00 92.50 102 ASP A N 1
ATOM 785 C CA . ASP A 1 102 ? -11.553 -6.944 16.847 1.00 92.50 102 ASP A CA 1
ATOM 786 C C . ASP A 1 102 ? -10.067 -6.597 16.627 1.00 92.50 102 ASP A C 1
ATOM 788 O O . ASP A 1 102 ? -9.767 -5.745 15.792 1.00 92.50 102 ASP A O 1
ATOM 792 N N . PRO A 1 103 ? -9.114 -7.258 17.314 1.00 85.88 103 PRO A N 1
ATOM 793 C CA . PRO A 1 103 ? -7.680 -7.041 17.101 1.00 85.88 103 PRO A CA 1
ATOM 794 C C . PRO A 1 103 ? -7.188 -7.277 15.660 1.00 85.88 103 PRO A C 1
ATOM 796 O O . PRO A 1 103 ? -6.091 -6.830 15.306 1.00 85.88 103 PRO A O 1
ATOM 799 N N . ALA A 1 104 ? -7.945 -8.016 14.845 1.00 88.56 104 ALA A N 1
ATOM 800 C CA . ALA A 1 104 ? -7.653 -8.226 13.431 1.00 88.56 104 ALA A CA 1
ATOM 801 C C . ALA A 1 104 ? -8.166 -7.091 12.523 1.00 88.56 104 ALA A C 1
ATOM 803 O O . ALA A 1 104 ? -7.691 -6.983 11.397 1.00 88.56 104 ALA A O 1
ATOM 804 N N . SER A 1 105 ? -9.078 -6.240 13.007 1.00 91.19 105 SER A N 1
ATOM 805 C CA . SER A 1 105 ? -9.609 -5.077 12.287 1.00 91.19 105 SER A CA 1
ATOM 806 C C . SER A 1 105 ? -8.631 -3.902 12.415 1.00 91.19 105 SER A C 1
ATOM 808 O O . SER A 1 105 ? -8.515 -3.306 13.484 1.00 91.19 105 SER A O 1
ATOM 810 N N . LYS A 1 106 ? -7.865 -3.615 11.357 1.00 80.00 106 LYS A N 1
ATOM 811 C CA . LYS A 1 106 ? -6.791 -2.604 11.306 1.00 80.00 106 LYS A CA 1
ATOM 812 C C . LYS A 1 106 ? -6.358 -2.332 9.865 1.00 80.00 106 LYS A C 1
ATOM 814 O O . LYS A 1 106 ? -6.976 -2.921 8.960 1.00 80.00 106 LYS A O 1
#

Nearest PDB structures (foldseek):
  1mxg-assembly1_A  TM=4.568E-01  e=4.468E+00  Pyrococcus woesei

Foldseek 3Di:
DAEDQPFALDDDPVWAADDDDDLKDKFWDHPNTTTPDDYHYQDDPPDDIDMDIDNDDQFKDKDKDAAPPNPPDWDWDQQPLVRDTHTADHGIDIDMAGADPDPSRD

Mean predicted aligned error: 3.29 Å

Secondary structure (DSSP, 8-state):
-EE-TTS-SS--TTSEEPPS--SSEEEEEETTEEEEE-EEPPPPTT---EEEEE---SSEEEEEEEE-S-TT--EEEE-TTT--EEEEPSEEEEEEEE--SSTT--

Solvent-accessible surface area (backbone atoms only — not comparable to full-atom values): 6759 Å² total; per-residue (Å²): 116,46,71,38,84,88,39,46,85,62,95,54,91,81,40,35,72,46,80,82,89,60,70,60,46,72,28,40,51,54,97,95,40,52,20,65,37,48,47,19,37,60,86,60,89,92,67,81,83,48,73,44,65,45,61,74,61,81,45,76,48,76,49,78,42,80,44,73,92,54,85,97,60,89,48,65,52,72,40,86,70,80,70,47,74,42,78,54,57,81,38,82,32,77,48,78,50,68,28,55,93,50,92,70,43,106

pLDDT: mean 93.31, std 3.27, range [80.0, 97.5]